Protein AF-A0AA38RK58-F1 (afdb_monomer_lite)

Foldseek 3Di:
DPPPQLQPPDDADDAFQDDQDAVVLLLVLCCVQAPVHDDDDDDDPVCVVDDQDDDPVNVDDPPDPDDPSPDDDDRVQQCDDSVVSHVVDDDPDHPSRVSSVVSNVVCVVPVPPVDDPDDDQDPVNVVVVVVVVVVVVVVVVVVVVPD

pLDDT: mean 82.07, std 12.13, range [41.31, 95.75]

Sequence (147 aa):
MSSSSAQAGRPFTVTDPNPPITYGDLYCALSVLAATGFRTVRLPPVLLLLPSLSGDIRHLKPALFSITTHLVATNEAASRPVEQGGLGYRGVLTSLQGMVQEVVDWNREHMDNTKPRKTYKTSVAFADDIQRLGSAAASVGALQLRD

Structure (mmCIF, N/CA/C/O backbone):
data_AF-A0AA38RK58-F1
#
_entry.id   AF-A0AA38RK58-F1
#
loop_
_atom_site.group_PDB
_atom_site.id
_atom_site.type_symbol
_atom_site.label_atom_id
_atom_site.label_alt_id
_atom_site.label_comp_id
_atom_site.label_asym_id
_atom_site.label_entity_id
_atom_site.label_seq_id
_atom_site.pdbx_PDB_ins_code
_atom_site.Cartn_x
_atom_site.Cartn_y
_atom_site.Cartn_z
_atom_site.occupancy
_atom_site.B_iso_or_equiv
_atom_site.auth_seq_id
_atom_site.auth_comp_id
_atom_site.auth_asym_id
_atom_site.auth_atom_id
_atom_site.pdbx_PDB_model_num
ATOM 1 N N . MET A 1 1 ? -24.280 21.712 29.926 1.00 41.31 1 MET A N 1
ATOM 2 C CA . MET A 1 1 ? -22.872 21.490 29.533 1.00 41.31 1 MET A CA 1
ATOM 3 C C . MET A 1 1 ? -22.874 20.355 28.527 1.00 41.31 1 MET A C 1
ATOM 5 O O . MET A 1 1 ? -23.348 19.284 28.875 1.00 41.31 1 MET A O 1
ATOM 9 N N . SER A 1 2 ? -22.479 20.603 27.276 1.00 50.22 2 SER A N 1
ATOM 10 C CA . SER A 1 2 ? -22.395 19.551 26.254 1.00 50.22 2 SER A CA 1
ATOM 11 C C . SER A 1 2 ? -21.360 18.526 26.714 1.00 50.22 2 SER A C 1
ATOM 13 O O . SER A 1 2 ? -20.174 18.845 26.741 1.00 50.22 2 SER A O 1
ATOM 15 N N . SER A 1 3 ? -21.792 17.341 27.145 1.00 63.41 3 SER A N 1
ATOM 16 C CA . SER A 1 3 ? -20.879 16.255 27.497 1.00 63.41 3 SER A CA 1
ATOM 17 C C . SER A 1 3 ? -20.094 15.880 26.244 1.00 63.41 3 SER A C 1
ATOM 19 O O . SER A 1 3 ? -20.677 15.373 25.284 1.00 63.41 3 SER A O 1
ATOM 21 N N . SER A 1 4 ? -18.795 16.175 26.215 1.00 75.12 4 SER A N 1
ATOM 22 C CA . SER A 1 4 ? -17.917 15.713 25.141 1.00 75.12 4 SER A CA 1
ATOM 23 C C . SER A 1 4 ? -18.037 14.194 25.027 1.00 75.12 4 SER A C 1
ATOM 25 O O . SER A 1 4 ? -17.926 13.495 26.037 1.00 75.12 4 SER A O 1
ATOM 27 N N . SER A 1 5 ? -18.286 13.681 23.822 1.00 81.00 5 SER A N 1
ATOM 28 C CA . SER A 1 5 ? -18.305 12.237 23.578 1.00 81.00 5 SER A CA 1
ATOM 29 C C . SER A 1 5 ? -16.952 11.619 23.954 1.00 81.00 5 SER A C 1
ATOM 31 O O . SER A 1 5 ? -15.917 12.281 23.875 1.00 81.00 5 SER A O 1
ATOM 33 N N . ALA A 1 6 ? -16.934 10.346 24.360 1.00 87.19 6 ALA A N 1
ATOM 34 C CA . ALA A 1 6 ? -15.722 9.653 24.824 1.00 87.19 6 ALA A CA 1
ATOM 35 C C . ALA A 1 6 ? -14.588 9.584 23.774 1.00 87.19 6 ALA A C 1
ATOM 37 O O . ALA A 1 6 ? -13.436 9.290 24.096 1.00 87.19 6 ALA A O 1
ATOM 38 N N . GLN A 1 7 ? -14.930 9.823 22.511 1.00 90.44 7 GLN A N 1
ATOM 39 C CA . GLN A 1 7 ? -14.051 9.849 21.349 1.00 90.44 7 GLN A CA 1
ATOM 40 C C . GLN A 1 7 ? -13.405 11.220 21.116 1.00 90.44 7 GLN A C 1
ATOM 42 O O . GLN A 1 7 ? -12.399 11.304 20.412 1.00 90.44 7 GLN A O 1
ATOM 47 N N . ALA A 1 8 ? -13.985 12.298 21.651 1.00 90.56 8 ALA A N 1
ATOM 48 C CA . ALA A 1 8 ? -13.558 13.658 21.352 1.00 90.56 8 ALA A CA 1
ATOM 49 C C . ALA A 1 8 ? -12.112 13.906 21.816 1.00 90.56 8 ALA A C 1
ATOM 51 O O . ALA A 1 8 ? -11.763 13.660 22.968 1.00 90.56 8 ALA A O 1
ATOM 52 N N . GLY A 1 9 ? -11.264 14.392 20.904 1.00 89.50 9 GLY A N 1
ATOM 53 C CA . GLY A 1 9 ? -9.857 14.708 21.181 1.00 89.50 9 GLY A CA 1
ATOM 54 C C . GLY A 1 9 ? -8.925 13.498 21.317 1.00 89.50 9 GLY A C 1
ATOM 55 O O . GLY A 1 9 ? -7.738 13.685 21.577 1.00 89.50 9 GLY A O 1
ATOM 56 N N . ARG A 1 10 ? -9.418 12.266 21.130 1.00 91.75 10 ARG A N 1
ATOM 57 C CA . ARG A 1 10 ? -8.601 11.054 21.254 1.00 91.75 10 ARG A CA 1
ATOM 58 C C . ARG A 1 10 ? -8.029 10.628 19.894 1.00 91.75 10 ARG A C 1
ATOM 60 O O . ARG A 1 10 ? -8.787 10.563 18.927 1.00 91.75 10 ARG A O 1
ATOM 67 N N . PRO A 1 11 ? -6.727 10.306 19.790 1.00 93.81 11 PRO A N 1
ATOM 68 C CA . PRO A 1 11 ? -6.169 9.765 18.557 1.00 93.81 11 PRO A CA 1
ATOM 69 C C . PRO A 1 11 ? -6.639 8.323 18.335 1.00 93.81 11 PRO A C 1
ATOM 71 O O . PRO A 1 11 ? -6.758 7.539 19.280 1.00 93.81 11 PRO A O 1
ATOM 74 N N . PHE A 1 12 ? -6.867 7.967 17.073 1.00 94.62 12 PHE A N 1
ATOM 75 C CA . PHE A 1 12 ? -7.195 6.610 16.649 1.00 94.62 12 PHE A CA 1
ATOM 76 C C . PHE A 1 12 ? -6.282 6.188 15.505 1.00 94.62 12 PHE A C 1
ATOM 78 O O . PHE A 1 12 ? -6.089 6.932 14.545 1.00 94.62 12 PHE A O 1
ATOM 85 N N . THR A 1 13 ? -5.757 4.972 15.598 1.00 93.81 13 THR A N 1
ATOM 86 C CA . THR A 1 13 ? -5.028 4.340 14.501 1.00 93.81 13 THR A CA 1
ATOM 87 C C . THR A 1 13 ? -6.029 3.663 13.583 1.00 93.81 13 THR A C 1
ATOM 89 O O . THR A 1 13 ? -6.748 2.765 14.014 1.00 93.81 13 THR A O 1
ATOM 92 N N . VAL A 1 14 ? -6.067 4.092 12.324 1.00 92.06 14 VAL A N 1
ATOM 93 C CA . VAL A 1 14 ? -6.874 3.464 11.279 1.00 92.06 14 VAL A CA 1
ATOM 94 C C . VAL A 1 14 ? -5.945 2.675 10.373 1.00 92.06 14 VAL A C 1
ATOM 96 O O . VAL A 1 14 ? -5.021 3.226 9.781 1.00 92.06 14 VAL A O 1
ATOM 99 N N . THR A 1 15 ? -6.191 1.376 10.276 1.00 90.50 15 THR A N 1
ATOM 100 C CA . THR A 1 15 ? -5.476 0.474 9.374 1.00 90.50 15 THR A CA 1
ATOM 101 C C . THR A 1 15 ? -6.418 -0.622 8.890 1.00 90.50 15 THR A C 1
ATOM 103 O O . THR A 1 15 ? -7.490 -0.845 9.457 1.00 90.50 15 THR A O 1
ATOM 106 N N . ASP A 1 16 ? -6.029 -1.299 7.821 1.00 88.94 16 ASP A N 1
ATOM 107 C CA . ASP A 1 16 ? -6.713 -2.494 7.345 1.00 88.94 16 ASP A CA 1
ATOM 108 C C . ASP A 1 16 ? -6.742 -3.579 8.444 1.00 88.94 16 ASP A C 1
ATOM 110 O O . ASP A 1 16 ? -5.711 -3.802 9.084 1.00 88.94 16 ASP A O 1
ATOM 114 N N . PRO A 1 17 ? -7.896 -4.226 8.709 1.00 86.44 17 PRO A N 1
ATOM 115 C CA . PRO A 1 17 ? -7.993 -5.324 9.673 1.00 86.44 17 PRO A CA 1
ATOM 116 C C . PRO A 1 17 ? -7.346 -6.637 9.202 1.00 86.44 17 PRO A C 1
ATOM 118 O O . PRO A 1 17 ? -7.237 -7.571 9.996 1.00 86.44 17 PRO A O 1
ATOM 121 N N . ASN A 1 18 ? -6.960 -6.749 7.929 1.00 89.12 18 ASN A N 1
ATOM 122 C CA . ASN A 1 18 ? -6.287 -7.940 7.417 1.00 89.12 18 ASN A CA 1
ATOM 123 C C . ASN A 1 18 ? -4.838 -8.052 7.923 1.00 89.12 18 ASN A C 1
ATOM 125 O O . ASN A 1 18 ? -4.249 -7.061 8.363 1.00 89.12 18 ASN A O 1
ATOM 129 N N . PRO A 1 19 ? -4.230 -9.251 7.840 1.00 87.56 19 PRO A N 1
ATOM 130 C CA . PRO A 1 19 ? -2.812 -9.423 8.129 1.00 87.56 19 PRO A CA 1
ATOM 131 C C . PRO A 1 19 ? -1.926 -8.451 7.329 1.00 87.56 19 PRO A C 1
ATOM 133 O O . PRO A 1 19 ? -2.289 -8.080 6.208 1.00 87.56 19 PRO A O 1
ATOM 136 N N . PRO A 1 20 ? -0.749 -8.066 7.861 1.00 87.12 20 PRO A N 1
ATOM 137 C CA . PRO A 1 20 ? 0.179 -7.191 7.157 1.00 87.12 20 PRO A CA 1
ATOM 138 C C . PRO A 1 20 ? 0.520 -7.721 5.763 1.00 87.12 20 PRO A C 1
ATOM 140 O O . PRO A 1 20 ? 0.928 -8.873 5.610 1.00 87.12 20 PRO A O 1
ATOM 143 N N . ILE A 1 21 ? 0.384 -6.860 4.755 1.00 88.12 21 ILE A N 1
ATOM 144 C CA . ILE A 1 21 ? 0.774 -7.196 3.387 1.00 88.12 21 ILE A CA 1
ATOM 145 C C . ILE A 1 21 ? 2.295 -7.314 3.292 1.00 88.12 21 ILE A C 1
ATOM 147 O O . ILE A 1 21 ? 3.046 -6.482 3.807 1.00 88.12 21 ILE A O 1
ATOM 151 N N . THR A 1 22 ? 2.763 -8.340 2.598 1.00 87.06 22 THR A N 1
ATOM 152 C CA . THR A 1 22 ? 4.184 -8.547 2.344 1.00 87.06 22 THR A CA 1
ATOM 153 C C . THR A 1 22 ? 4.582 -7.957 0.995 1.00 87.06 22 THR A C 1
ATOM 155 O O . THR A 1 22 ? 3.759 -7.715 0.111 1.00 87.06 22 THR A O 1
ATOM 158 N N . TYR A 1 23 ? 5.888 -7.794 0.773 1.00 85.44 23 TYR A N 1
ATOM 159 C CA . TYR A 1 23 ? 6.393 -7.515 -0.574 1.00 85.44 23 TYR A CA 1
ATOM 160 C C . TYR A 1 23 ? 6.024 -8.612 -1.579 1.00 85.44 23 TYR A C 1
ATOM 162 O O . TYR A 1 23 ? 5.871 -8.318 -2.759 1.00 85.44 23 TYR A O 1
ATOM 170 N N . GLY A 1 24 ? 5.874 -9.862 -1.126 1.00 86.50 24 GLY A N 1
ATOM 171 C CA . GLY A 1 24 ? 5.439 -10.963 -1.982 1.00 86.50 24 GLY A CA 1
ATOM 172 C C . GLY A 1 24 ? 4.058 -10.711 -2.581 1.00 86.50 24 GLY A C 1
ATOM 173 O O . GLY A 1 24 ? 3.882 -10.907 -3.780 1.00 86.50 24 GLY A O 1
ATOM 174 N N . ASP A 1 25 ? 3.126 -10.198 -1.777 1.00 90.00 25 ASP A N 1
ATOM 175 C CA . ASP A 1 25 ? 1.763 -9.880 -2.215 1.00 90.00 25 ASP A CA 1
ATOM 176 C C . ASP A 1 25 ? 1.762 -8.743 -3.242 1.00 90.00 25 ASP A C 1
ATOM 178 O O . ASP A 1 25 ? 1.141 -8.856 -4.298 1.00 90.00 25 ASP A O 1
ATOM 182 N N . LEU A 1 26 ? 2.533 -7.679 -2.983 1.00 88.44 26 LEU A N 1
ATOM 183 C CA . LEU A 1 26 ? 2.674 -6.550 -3.909 1.00 88.44 26 LEU A CA 1
ATOM 184 C C . LEU A 1 26 ? 3.317 -6.969 -5.235 1.00 88.44 26 LEU A C 1
ATOM 186 O O . LEU A 1 26 ? 2.846 -6.591 -6.305 1.00 88.44 26 LEU A O 1
ATOM 190 N N . TYR A 1 27 ? 4.386 -7.766 -5.183 1.00 87.75 27 TYR A N 1
ATOM 191 C CA . TYR A 1 27 ? 5.047 -8.259 -6.389 1.00 87.75 27 TYR A CA 1
ATOM 192 C C . TYR A 1 27 ? 4.169 -9.225 -7.179 1.00 87.75 27 TYR A C 1
ATOM 194 O O . TYR A 1 27 ? 4.240 -9.212 -8.404 1.00 87.75 27 TYR A O 1
ATOM 202 N N . CYS A 1 28 ? 3.334 -10.017 -6.503 1.00 89.56 28 CYS A N 1
ATOM 203 C CA . CYS A 1 28 ? 2.325 -10.853 -7.143 1.00 89.56 28 CYS A CA 1
ATOM 204 C C . CYS A 1 28 ? 1.260 -9.996 -7.844 1.00 89.56 28 CYS A C 1
ATOM 206 O O . CYS A 1 28 ? 0.976 -10.203 -9.020 1.00 89.56 28 CYS A O 1
ATOM 208 N N . ALA A 1 29 ? 0.723 -8.976 -7.168 1.00 90.56 29 ALA A N 1
ATOM 209 C CA . ALA A 1 29 ? -0.234 -8.056 -7.780 1.00 90.56 29 ALA A CA 1
ATOM 210 C C . ALA A 1 29 ? 0.361 -7.374 -9.024 1.00 90.56 29 ALA A C 1
ATOM 212 O O . ALA A 1 29 ? -0.266 -7.355 -10.080 1.00 90.56 29 ALA A O 1
ATOM 213 N N . LEU A 1 30 ? 1.601 -6.884 -8.933 1.00 90.00 30 LEU A N 1
ATOM 214 C CA . LEU A 1 30 ? 2.299 -6.272 -10.064 1.00 90.00 30 LEU A CA 1
ATOM 215 C C . LEU A 1 30 ? 2.582 -7.267 -11.193 1.00 90.00 30 LEU A C 1
ATOM 217 O O . LEU A 1 30 ? 2.401 -6.913 -12.352 1.00 90.00 30 LEU A O 1
ATOM 221 N N . SER A 1 31 ? 3.009 -8.497 -10.897 1.00 89.31 31 SER A N 1
ATOM 222 C CA . SER A 1 31 ? 3.298 -9.488 -11.943 1.00 89.31 31 SER A CA 1
ATOM 223 C C . SER A 1 31 ? 2.045 -9.929 -12.699 1.00 89.31 31 SER A C 1
ATOM 225 O O . SER A 1 31 ? 2.134 -10.237 -13.885 1.00 89.31 31 SER A O 1
ATOM 227 N N . VAL A 1 32 ? 0.887 -9.934 -12.032 1.00 91.56 32 VAL A N 1
ATOM 228 C CA . VAL A 1 32 ? -0.407 -10.272 -12.636 1.00 91.56 32 VAL A CA 1
ATOM 229 C C . VAL A 1 32 ? -0.997 -9.091 -13.407 1.00 91.56 32 VAL A C 1
ATOM 231 O O . VAL A 1 32 ? -1.573 -9.288 -14.474 1.00 91.56 32 VAL A O 1
ATOM 234 N N . LEU A 1 33 ? -0.889 -7.872 -12.871 1.00 92.75 33 LEU A N 1
ATOM 235 C CA . LEU A 1 33 ? -1.655 -6.726 -13.364 1.00 92.75 33 LEU A CA 1
ATOM 236 C C . LEU A 1 3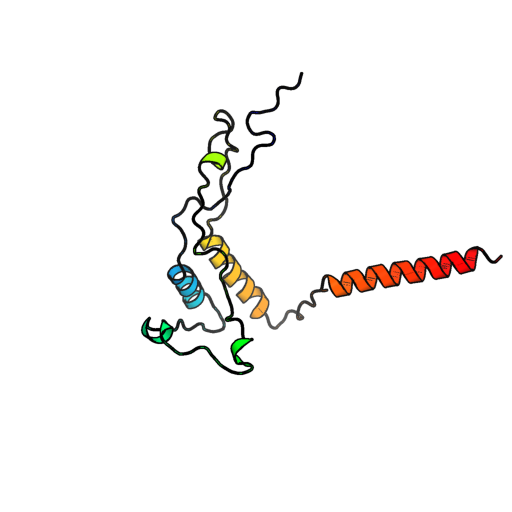3 ? -0.852 -5.773 -14.247 1.00 92.75 33 LEU A C 1
ATOM 238 O O . LEU A 1 33 ? -1.463 -5.081 -15.052 1.00 92.75 33 LEU A O 1
ATOM 242 N N . ALA A 1 34 ? 0.472 -5.669 -14.111 1.00 90.12 34 ALA A N 1
ATOM 243 C CA . ALA A 1 34 ? 1.239 -4.637 -14.811 1.00 90.12 34 ALA A CA 1
ATOM 244 C C . ALA A 1 34 ? 1.204 -4.833 -16.334 1.00 90.12 34 ALA A C 1
ATOM 246 O O . ALA A 1 34 ? 1.727 -5.814 -16.865 1.00 90.12 34 ALA A O 1
ATOM 247 N N . ALA A 1 35 ? 0.656 -3.852 -17.053 1.00 88.19 35 ALA A N 1
ATOM 248 C CA . ALA A 1 35 ? 0.484 -3.957 -18.499 1.00 88.19 35 ALA A CA 1
ATOM 249 C C . ALA A 1 35 ? 1.803 -3.815 -19.285 1.00 88.19 35 ALA A C 1
ATOM 251 O O . ALA A 1 35 ? 1.926 -4.310 -20.401 1.00 88.19 35 ALA A O 1
ATOM 252 N N . THR A 1 36 ? 2.819 -3.185 -18.690 1.00 82.44 36 THR A N 1
ATOM 253 C CA . THR A 1 36 ? 4.151 -2.998 -19.290 1.00 82.44 36 THR A CA 1
ATOM 254 C C . THR A 1 36 ? 5.081 -4.205 -19.126 1.00 82.44 36 THR A C 1
ATOM 256 O O . THR A 1 36 ? 6.229 -4.148 -19.563 1.00 82.44 36 THR A O 1
ATOM 259 N N . GLY A 1 37 ? 4.602 -5.295 -18.516 1.00 76.81 37 GLY A N 1
ATOM 260 C CA . GLY A 1 37 ? 5.407 -6.460 -18.167 1.00 76.81 37 GLY A CA 1
ATOM 261 C C . GLY A 1 37 ? 6.288 -6.195 -16.944 1.00 76.81 37 GLY A C 1
ATOM 262 O O . GLY A 1 37 ? 7.168 -5.337 -16.951 1.00 76.81 37 GLY A O 1
ATOM 263 N N . PHE A 1 38 ? 6.073 -6.960 -15.873 1.00 82.56 38 PHE A N 1
ATOM 264 C CA . PHE A 1 38 ? 6.858 -6.865 -14.644 1.00 82.56 38 PHE A CA 1
ATOM 265 C C . PHE A 1 38 ? 7.443 -8.228 -14.282 1.00 82.56 38 PHE A C 1
ATOM 267 O O . PHE A 1 38 ? 6.722 -9.219 -14.173 1.00 82.56 38 PHE A O 1
ATOM 274 N N . ARG A 1 39 ? 8.762 -8.281 -14.065 1.00 82.25 39 ARG A N 1
ATOM 275 C CA . ARG A 1 39 ? 9.454 -9.493 -13.618 1.00 82.25 39 ARG A CA 1
ATOM 276 C C . ARG A 1 39 ? 10.062 -9.270 -12.244 1.00 82.25 39 ARG A C 1
ATOM 278 O O . ARG A 1 39 ? 11.002 -8.495 -12.086 1.00 82.25 39 ARG A O 1
ATOM 285 N N . THR A 1 40 ? 9.575 -10.017 -11.262 1.00 80.12 40 THR A N 1
ATOM 286 C CA . THR A 1 40 ? 10.162 -10.034 -9.923 1.00 80.12 40 THR A CA 1
ATOM 287 C C . THR A 1 40 ? 11.486 -10.793 -9.944 1.00 80.12 40 THR A C 1
ATOM 289 O O . THR A 1 40 ? 11.534 -11.974 -10.287 1.00 80.12 40 THR A O 1
ATOM 292 N N . VAL A 1 41 ? 12.569 -10.129 -9.544 1.00 81.44 41 VAL A N 1
ATOM 293 C CA . VAL A 1 41 ? 13.866 -10.773 -9.308 1.00 81.44 41 VAL A CA 1
ATOM 294 C C . VAL A 1 41 ? 14.053 -10.904 -7.804 1.00 81.44 41 VAL A C 1
ATOM 296 O O . VAL A 1 41 ? 14.224 -9.910 -7.102 1.00 81.44 41 VAL A O 1
ATOM 299 N N . ARG A 1 42 ? 14.003 -12.137 -7.291 1.00 79.44 42 ARG A N 1
ATOM 300 C CA . ARG A 1 42 ? 14.305 -12.404 -5.883 1.00 79.44 42 ARG A CA 1
ATOM 301 C C . ARG A 1 42 ? 15.820 -12.459 -5.715 1.00 79.44 42 ARG A C 1
ATOM 303 O O . ARG A 1 42 ? 16.464 -13.400 -6.169 1.00 79.44 42 ARG A O 1
ATOM 310 N N . LEU A 1 43 ? 16.375 -11.437 -5.074 1.00 81.69 43 LEU A N 1
ATOM 311 C CA . LEU A 1 43 ? 17.798 -11.377 -4.766 1.00 81.69 43 LEU A CA 1
ATOM 312 C C . LEU A 1 43 ? 18.127 -12.369 -3.637 1.00 81.69 43 LEU A C 1
ATOM 314 O O . LEU A 1 43 ? 17.455 -12.343 -2.602 1.00 81.69 43 LEU A O 1
ATOM 318 N N . PRO A 1 44 ? 19.119 -13.262 -3.810 1.00 86.44 44 PRO A N 1
ATOM 319 C CA . PRO A 1 44 ? 19.532 -14.153 -2.736 1.00 86.44 44 PRO A CA 1
ATOM 320 C C . PRO A 1 44 ? 20.149 -13.342 -1.581 1.00 86.44 44 PRO A C 1
ATOM 322 O O . PRO A 1 44 ? 20.860 -12.368 -1.841 1.00 86.44 44 PRO A O 1
ATOM 325 N N . PRO A 1 45 ? 19.946 -13.750 -0.311 1.00 84.50 45 PRO A N 1
ATOM 326 C CA . PRO A 1 45 ? 20.437 -13.008 0.857 1.00 84.50 45 PRO A CA 1
ATOM 327 C C . PRO A 1 45 ? 21.945 -12.742 0.855 1.00 84.50 45 PRO A C 1
ATOM 329 O O . PRO A 1 45 ? 22.387 -11.751 1.422 1.00 84.50 45 PRO A O 1
ATOM 332 N N . VAL A 1 46 ? 22.733 -13.584 0.176 1.00 86.56 46 VAL A N 1
ATOM 333 C CA . VAL A 1 46 ? 24.188 -13.410 0.024 1.00 86.56 46 VAL A CA 1
ATOM 334 C C . VAL A 1 46 ? 24.567 -12.052 -0.582 1.00 86.56 46 VAL A C 1
ATOM 336 O O . VAL A 1 46 ? 25.633 -11.529 -0.279 1.00 86.56 46 VAL A O 1
ATOM 339 N N . LEU A 1 47 ? 23.686 -11.433 -1.377 1.00 81.69 47 LEU A N 1
ATOM 340 C CA . LEU A 1 47 ? 23.936 -10.109 -1.951 1.00 81.69 47 LEU A CA 1
ATOM 341 C C . LEU A 1 47 ? 23.914 -8.983 -0.906 1.00 81.69 47 LEU A C 1
ATOM 343 O O . LEU A 1 47 ? 24.449 -7.913 -1.175 1.00 81.69 47 LEU A O 1
ATOM 347 N N . LEU A 1 48 ? 23.371 -9.219 0.295 1.00 79.94 48 LEU A N 1
ATOM 348 C CA . LEU A 1 48 ? 23.481 -8.284 1.422 1.00 79.94 48 LEU A CA 1
ATOM 349 C C . LEU A 1 48 ? 24.912 -8.189 1.976 1.00 79.94 48 LEU A C 1
ATOM 351 O O . LEU A 1 48 ? 25.209 -7.255 2.710 1.00 79.94 48 LEU A O 1
ATOM 355 N N . LEU A 1 49 ? 25.790 -9.138 1.633 1.00 87.44 49 LEU A N 1
ATOM 356 C CA . LEU A 1 49 ? 27.199 -9.141 2.040 1.00 87.44 49 LEU A CA 1
ATOM 357 C C . LEU A 1 49 ? 28.101 -8.394 1.047 1.00 87.44 49 LEU A C 1
ATOM 359 O O . LEU A 1 49 ? 29.312 -8.326 1.255 1.00 87.44 49 LEU A O 1
ATOM 363 N N . LEU A 1 50 ? 27.541 -7.862 -0.045 1.00 84.00 50 LEU A N 1
ATOM 364 C CA . LEU A 1 50 ? 28.308 -7.074 -1.000 1.00 84.00 50 LEU A CA 1
ATOM 365 C C . LEU A 1 50 ? 28.820 -5.779 -0.349 1.00 84.00 50 LEU A C 1
ATOM 367 O O . LEU A 1 50 ? 28.111 -5.167 0.454 1.00 84.00 50 LEU A O 1
ATOM 371 N N . PRO A 1 51 ? 30.034 -5.329 -0.709 1.00 85.62 51 PRO A N 1
ATOM 372 C CA . PRO A 1 51 ? 30.549 -4.054 -0.239 1.00 85.62 51 PRO A CA 1
ATOM 373 C C . PRO A 1 51 ? 29.671 -2.897 -0.730 1.00 85.62 51 PRO A C 1
ATOM 375 O O . PRO A 1 51 ? 29.025 -2.978 -1.778 1.00 85.62 51 PRO A O 1
ATOM 378 N N . SER A 1 52 ? 29.678 -1.797 0.022 1.00 81.31 52 SER A N 1
ATOM 379 C CA . SER A 1 52 ? 28.925 -0.590 -0.315 1.00 81.31 52 SER A CA 1
ATOM 380 C C . SER A 1 52 ? 29.242 -0.096 -1.728 1.00 81.31 52 SER A C 1
ATOM 382 O O . SER A 1 52 ? 30.406 0.028 -2.122 1.00 81.31 52 SER A O 1
ATOM 384 N N . LEU A 1 53 ? 28.188 0.235 -2.476 1.00 81.69 53 LEU A N 1
ATOM 385 C CA . LEU A 1 53 ? 28.305 0.808 -3.814 1.00 81.69 53 LEU A CA 1
ATOM 386 C C . LEU A 1 53 ? 29.079 2.137 -3.740 1.00 81.69 53 LEU A C 1
ATOM 388 O O . LEU A 1 53 ? 28.777 2.998 -2.912 1.00 81.69 53 LEU A O 1
ATOM 392 N N . SER A 1 54 ? 30.095 2.284 -4.590 1.00 83.19 54 SER A N 1
ATOM 393 C CA . SER A 1 54 ? 31.006 3.439 -4.619 1.00 83.19 54 SER A CA 1
ATOM 394 C C . SER A 1 54 ? 30.727 4.344 -5.822 1.00 83.19 54 SER A C 1
ATOM 396 O O . SER A 1 54 ? 30.242 3.869 -6.842 1.00 83.19 54 SER A O 1
ATOM 398 N N . GLY A 1 55 ? 31.061 5.636 -5.731 1.00 85.88 55 GLY A N 1
ATOM 399 C CA . GLY A 1 55 ? 30.791 6.615 -6.796 1.00 85.88 55 GLY A CA 1
ATOM 400 C C . GLY A 1 55 ? 29.316 7.023 -6.884 1.00 85.88 55 GLY A C 1
ATOM 401 O O . GLY A 1 55 ? 28.564 6.860 -5.923 1.00 85.88 55 GLY A O 1
ATOM 402 N N . ASP A 1 56 ? 28.895 7.548 -8.035 1.00 82.62 56 ASP A N 1
ATOM 403 C CA .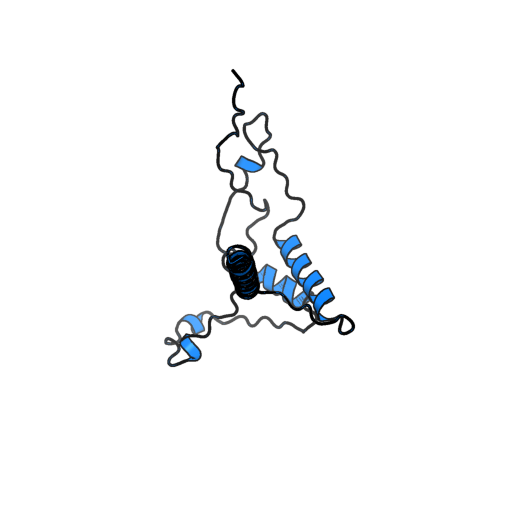 ASP A 1 56 ? 27.574 8.176 -8.210 1.00 82.62 56 ASP A CA 1
ATOM 404 C C . ASP A 1 56 ? 26.395 7.210 -8.035 1.00 82.62 56 ASP A C 1
ATOM 406 O O . ASP A 1 56 ? 25.305 7.614 -7.626 1.00 82.62 56 ASP A O 1
ATOM 410 N N . ILE A 1 57 ? 26.616 5.908 -8.245 1.00 80.62 57 ILE A N 1
ATOM 411 C CA . ILE A 1 57 ? 25.606 4.862 -8.027 1.00 80.62 57 ILE A CA 1
ATOM 412 C C . ILE A 1 57 ? 25.115 4.809 -6.573 1.00 80.62 57 ILE A C 1
ATOM 414 O O . ILE A 1 57 ? 23.990 4.387 -6.325 1.00 80.62 57 ILE A O 1
ATOM 418 N N . ARG A 1 58 ? 25.890 5.313 -5.605 1.00 76.50 58 ARG A N 1
ATOM 419 C CA . ARG A 1 58 ? 25.457 5.406 -4.201 1.00 76.50 58 ARG A CA 1
ATOM 420 C C . ARG A 1 58 ? 24.278 6.368 -3.996 1.00 76.50 58 ARG A C 1
ATOM 422 O O . ARG A 1 58 ? 23.602 6.301 -2.973 1.00 76.50 58 ARG A O 1
ATOM 429 N N . HIS A 1 59 ? 24.065 7.290 -4.937 1.00 80.25 59 HIS A N 1
ATOM 430 C CA . HIS A 1 59 ? 22.979 8.269 -4.907 1.00 80.25 59 HIS A CA 1
ATOM 431 C C . HIS A 1 59 ? 21.701 7.753 -5.573 1.00 80.25 59 HIS A C 1
ATOM 433 O O . HIS A 1 59 ? 20.643 8.368 -5.417 1.00 80.25 59 HIS A O 1
ATOM 439 N N . LEU A 1 60 ? 21.763 6.611 -6.266 1.00 68.31 60 LEU A N 1
ATOM 440 C CA . LEU A 1 60 ? 20.571 5.945 -6.766 1.00 68.31 60 LEU A CA 1
ATOM 441 C C . LEU A 1 60 ? 19.790 5.391 -5.576 1.00 68.31 60 LEU A C 1
ATOM 443 O O . LEU A 1 60 ? 20.150 4.379 -4.975 1.00 68.31 60 LEU A O 1
ATOM 447 N N . LYS A 1 61 ? 18.685 6.056 -5.231 1.00 55.41 61 LYS A N 1
ATOM 448 C CA . LYS A 1 61 ? 17.686 5.424 -4.376 1.00 55.41 61 LYS A CA 1
ATOM 449 C C . LYS A 1 61 ? 17.064 4.288 -5.189 1.00 55.41 61 LYS A C 1
ATOM 451 O O . LYS A 1 61 ? 16.639 4.538 -6.319 1.00 55.41 61 LYS A O 1
ATOM 456 N N . PRO A 1 62 ? 16.970 3.062 -4.646 1.00 59.94 62 PRO A N 1
ATOM 457 C CA . PRO A 1 62 ? 16.094 2.074 -5.251 1.00 59.94 62 PRO A CA 1
ATOM 458 C C . PRO A 1 62 ? 14.700 2.692 -5.391 1.00 59.94 62 PRO A C 1
ATOM 460 O O . PRO A 1 62 ? 14.302 3.507 -4.551 1.00 59.94 62 PRO A O 1
ATOM 463 N N . ALA A 1 63 ? 13.975 2.320 -6.447 1.00 56.16 63 ALA A N 1
ATOM 464 C CA . ALA A 1 63 ? 12.561 2.647 -6.579 1.00 56.16 63 ALA A CA 1
ATOM 465 C C . ALA A 1 63 ? 11.816 1.973 -5.414 1.00 56.16 63 ALA A C 1
ATOM 467 O O . ALA A 1 63 ? 11.40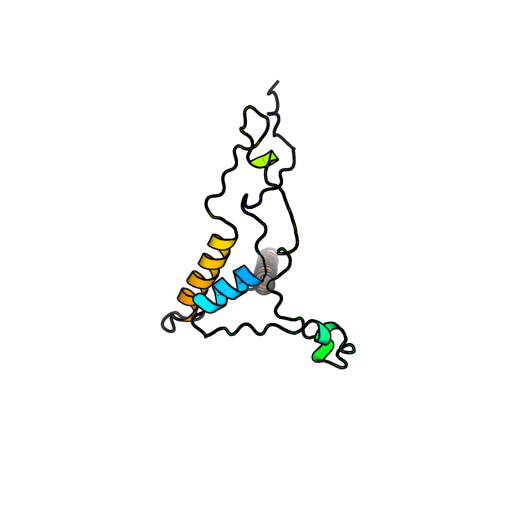3 0.816 -5.482 1.00 56.16 63 ALA A O 1
ATOM 468 N N . LEU A 1 64 ? 11.768 2.668 -4.280 1.00 56.84 64 LEU A N 1
ATOM 469 C CA . LEU A 1 64 ? 11.159 2.206 -3.050 1.00 56.84 64 LEU A CA 1
ATOM 470 C C . LEU A 1 64 ? 9.653 2.324 -3.225 1.00 56.84 64 LEU A C 1
ATOM 472 O O . LEU A 1 64 ? 9.087 3.398 -3.066 1.00 56.84 64 LEU A O 1
ATOM 476 N N . PHE A 1 65 ? 9.002 1.193 -3.466 1.00 52.59 65 PHE A N 1
ATOM 477 C CA . PHE A 1 65 ? 7.565 1.040 -3.233 1.00 52.59 65 PHE A CA 1
ATOM 478 C C . PHE A 1 65 ? 7.208 1.001 -1.737 1.00 52.59 65 PHE A C 1
ATOM 480 O O . PHE A 1 65 ? 6.099 0.624 -1.378 1.00 52.59 65 PHE A O 1
ATOM 487 N N . SER A 1 66 ? 8.134 1.328 -0.832 1.00 56.59 66 SER A N 1
ATOM 488 C CA . SER A 1 66 ? 7.955 0.995 0.573 1.00 56.59 66 SER A CA 1
ATOM 489 C C . SER A 1 66 ? 8.435 2.054 1.534 1.00 56.59 66 SER A C 1
ATOM 491 O O . SER A 1 66 ? 9.626 2.348 1.636 1.00 56.59 66 SER A O 1
ATOM 493 N N . ILE A 1 67 ? 7.466 2.524 2.313 1.00 60.06 67 ILE A N 1
ATOM 494 C CA . ILE A 1 67 ? 7.701 3.070 3.645 1.00 60.06 67 ILE A CA 1
ATOM 495 C C . ILE A 1 67 ? 6.810 2.370 4.696 1.00 60.06 67 ILE A C 1
ATOM 497 O O . ILE A 1 67 ? 6.908 2.685 5.873 1.00 60.06 67 ILE A O 1
ATOM 501 N N . THR A 1 68 ? 5.946 1.412 4.320 1.00 59.06 68 THR A N 1
ATOM 502 C CA . THR A 1 68 ? 4.881 0.935 5.230 1.00 59.06 68 THR A CA 1
ATOM 503 C C . THR A 1 68 ? 4.656 -0.578 5.294 1.00 59.06 68 THR A C 1
ATOM 505 O O . THR A 1 68 ? 3.958 -1.014 6.202 1.00 59.06 68 THR A O 1
ATOM 508 N N . THR A 1 69 ? 5.275 -1.421 4.452 1.00 64.25 69 THR A N 1
ATOM 509 C CA . THR A 1 69 ? 5.064 -2.895 4.520 1.00 64.25 69 THR A CA 1
ATOM 510 C C . THR A 1 69 ? 5.620 -3.562 5.784 1.00 64.25 69 THR A C 1
ATOM 512 O O . THR A 1 69 ? 5.372 -4.735 6.034 1.00 64.25 69 THR A O 1
ATOM 515 N N . HIS A 1 70 ? 6.392 -2.829 6.581 1.00 70.06 70 HIS A N 1
ATOM 516 C CA . HIS A 1 70 ? 7.015 -3.287 7.825 1.00 70.06 70 HIS A CA 1
ATOM 517 C C . HIS A 1 70 ? 6.418 -2.607 9.066 1.00 70.06 70 HIS A C 1
ATOM 519 O O . HIS A 1 70 ? 6.872 -2.860 10.180 1.00 70.06 70 HIS A O 1
ATOM 525 N N . LEU A 1 71 ? 5.415 -1.741 8.889 1.00 76.12 71 LEU A N 1
ATOM 526 C CA . LEU A 1 71 ? 4.708 -1.118 9.998 1.00 76.12 71 LEU A CA 1
ATOM 527 C C . LEU A 1 71 ? 3.494 -1.972 10.346 1.00 76.12 71 LEU A C 1
ATOM 529 O O . LEU A 1 71 ? 2.564 -2.110 9.555 1.00 76.12 71 LEU A O 1
ATOM 533 N N . VAL A 1 72 ? 3.510 -2.543 11.546 1.00 80.19 72 VAL A N 1
ATOM 534 C CA . VAL A 1 72 ? 2.365 -3.268 12.093 1.00 80.19 72 VAL A CA 1
ATOM 535 C C . VAL A 1 72 ? 1.571 -2.301 12.960 1.00 80.19 72 VAL A C 1
ATOM 537 O O . VAL A 1 72 ? 2.089 -1.743 13.925 1.00 80.19 72 VAL A O 1
ATOM 540 N N . ALA A 1 73 ? 0.310 -2.101 12.600 1.00 87.56 73 ALA A N 1
ATOM 541 C CA . ALA A 1 73 ? -0.630 -1.254 13.315 1.00 87.56 73 ALA A CA 1
ATOM 542 C C . ALA A 1 73 ? -1.899 -2.048 13.637 1.00 87.56 73 ALA A C 1
ATOM 544 O O . ALA A 1 73 ? -2.207 -3.037 12.977 1.00 87.56 73 ALA A O 1
ATOM 545 N N . THR A 1 74 ? -2.652 -1.599 14.640 1.00 89.94 74 THR A N 1
ATOM 546 C CA . THR A 1 74 ? -3.963 -2.166 14.975 1.00 89.94 74 THR A CA 1
ATOM 547 C C . THR A 1 74 ? -5.053 -1.112 14.830 1.00 89.94 74 THR A C 1
ATOM 549 O O . THR A 1 74 ? -4.879 0.034 15.244 1.00 89.94 74 THR A O 1
ATOM 552 N N . ASN A 1 75 ? -6.180 -1.516 14.244 1.00 93.25 75 ASN A N 1
ATOM 553 C CA . ASN A 1 75 ? -7.383 -0.699 14.073 1.00 93.25 75 ASN A CA 1
ATOM 554 C C . ASN A 1 75 ? -8.455 -1.014 15.134 1.00 93.25 75 ASN A C 1
ATOM 556 O O . ASN A 1 75 ? -9.612 -0.614 15.011 1.00 93.25 75 ASN A O 1
ATOM 560 N N . GLU A 1 76 ? -8.110 -1.772 16.177 1.00 93.38 76 GLU A N 1
ATOM 561 C CA . GLU A 1 76 ? -9.095 -2.270 17.140 1.00 93.38 76 GLU A CA 1
ATOM 562 C C . GLU A 1 76 ? -9.865 -1.127 17.820 1.00 93.38 76 GLU A C 1
ATOM 564 O O . GLU A 1 76 ? -11.093 -1.140 17.865 1.00 93.38 76 GLU A O 1
ATOM 569 N N . ALA A 1 77 ? -9.164 -0.085 18.280 1.00 94.00 77 ALA A N 1
ATOM 570 C CA . ALA A 1 77 ? -9.790 1.051 18.955 1.00 94.00 77 ALA A CA 1
ATOM 571 C C . ALA A 1 77 ? -10.726 1.855 18.038 1.00 94.00 77 ALA A C 1
ATOM 573 O O . ALA A 1 77 ? -11.777 2.308 18.491 1.00 94.00 77 ALA A O 1
ATOM 574 N N . ALA A 1 78 ? -10.365 2.039 16.764 1.00 95.25 78 ALA A N 1
ATOM 575 C CA . ALA A 1 78 ? -11.200 2.773 15.812 1.00 95.25 78 ALA A CA 1
ATOM 576 C C . ALA A 1 78 ? -12.414 1.942 15.368 1.00 95.25 78 ALA A C 1
ATOM 578 O O . ALA A 1 78 ? -13.497 2.495 15.184 1.00 95.25 78 ALA A O 1
ATOM 579 N N . SER A 1 79 ? -12.258 0.619 15.267 1.00 95.25 79 SER A N 1
ATOM 580 C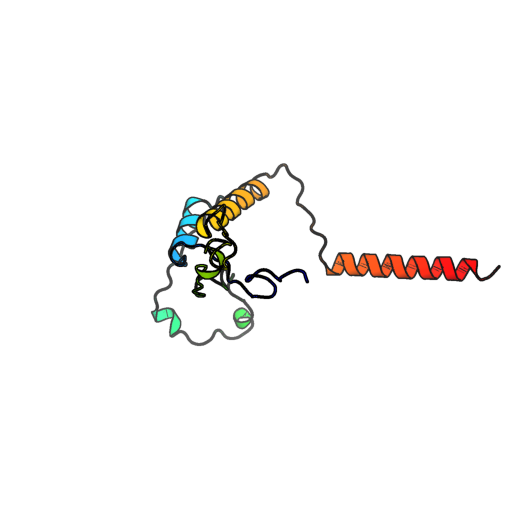 CA . SER A 1 79 ? -13.318 -0.302 14.832 1.00 95.25 79 SER A CA 1
ATOM 581 C C . SER A 1 79 ? -14.394 -0.550 15.894 1.00 95.25 79 SER A C 1
ATOM 583 O O . SER A 1 79 ? -15.506 -0.948 15.551 1.00 95.25 79 SER A O 1
ATOM 585 N N . ARG A 1 80 ? -14.096 -0.331 17.184 1.00 95.06 80 ARG A N 1
ATOM 586 C CA . ARG A 1 80 ? -15.082 -0.494 18.268 1.00 95.06 80 ARG A CA 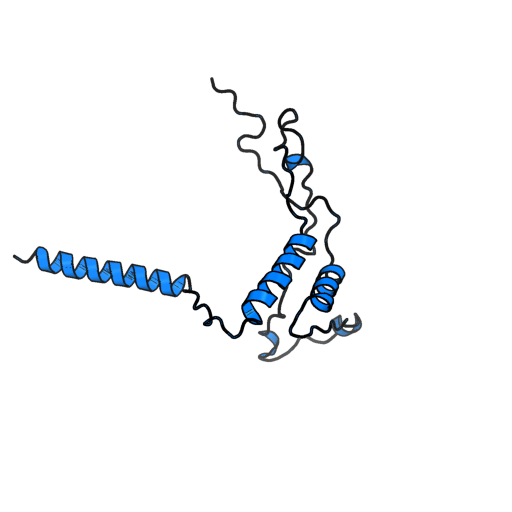1
ATOM 587 C C . ARG A 1 80 ? -16.318 0.398 18.044 1.00 95.06 80 ARG A C 1
ATOM 589 O O . ARG A 1 80 ? -16.157 1.520 17.560 1.00 95.06 80 ARG A O 1
ATOM 596 N N . PRO A 1 81 ? -17.528 -0.047 18.433 1.00 95.75 81 PRO A N 1
ATOM 597 C CA . PRO A 1 81 ? -18.738 0.773 18.362 1.00 95.75 81 PRO A CA 1
ATOM 598 C C . PRO A 1 81 ? -18.616 2.098 19.127 1.00 95.75 81 PRO A C 1
ATOM 600 O O . PRO A 1 81 ? -17.838 2.213 20.082 1.00 95.75 81 PRO A O 1
ATOM 603 N N . VAL A 1 82 ? -19.418 3.093 18.739 1.00 94.56 82 VAL A N 1
ATOM 604 C CA . VAL A 1 82 ? -19.420 4.429 19.362 1.00 94.56 82 VAL A CA 1
ATOM 605 C C . VAL A 1 82 ? -19.852 4.354 20.828 1.00 94.56 82 VAL A C 1
ATOM 607 O O . VAL A 1 82 ? -19.289 5.035 21.684 1.00 94.56 82 VAL A O 1
ATOM 610 N N . GLU A 1 83 ? -20.769 3.451 21.156 1.00 93.50 83 GLU A N 1
ATOM 611 C CA . GLU A 1 83 ? -21.246 3.195 22.518 1.00 93.50 83 GLU A CA 1
ATOM 612 C C . GLU A 1 83 ? -20.124 2.658 23.422 1.00 93.50 83 GLU A C 1
ATOM 614 O O . GLU A 1 83 ? -20.148 2.850 24.634 1.00 93.50 83 GLU A O 1
ATOM 619 N N . GLN A 1 84 ? -19.106 2.024 22.829 1.00 93.50 84 GLN A N 1
ATOM 620 C CA . GLN A 1 84 ? -17.925 1.488 23.515 1.00 93.50 84 GLN A CA 1
ATOM 621 C C . GLN A 1 84 ? -16.714 2.430 23.428 1.00 93.50 84 GLN A C 1
ATOM 623 O O . GLN A 1 84 ? -15.581 2.041 23.723 1.00 93.50 84 GLN A O 1
ATOM 628 N N . GLY A 1 85 ? -16.927 3.675 22.995 1.00 91.25 85 GLY A N 1
ATOM 629 C CA . GLY A 1 85 ? -15.872 4.674 22.891 1.00 91.25 85 GLY A CA 1
ATOM 630 C C . GLY A 1 85 ? -14.995 4.546 21.644 1.00 91.25 85 GLY A C 1
ATOM 631 O O . GLY A 1 85 ? -13.951 5.193 21.609 1.00 91.25 85 GLY A O 1
ATOM 632 N N . GLY A 1 86 ? -15.348 3.726 20.650 1.00 94.50 86 GLY A N 1
ATOM 633 C CA . GLY A 1 86 ? -14.664 3.677 19.350 1.00 94.50 86 GLY A CA 1
ATOM 634 C C . GLY A 1 86 ? -15.315 4.586 18.305 1.00 94.50 86 GLY A C 1
ATOM 635 O O . GLY A 1 86 ? -16.202 5.371 18.637 1.00 94.50 86 GLY A O 1
ATOM 636 N N . LEU A 1 87 ? -14.872 4.510 17.047 1.00 94.75 87 LEU A N 1
ATOM 637 C CA . LEU A 1 87 ? -15.446 5.298 15.943 1.00 94.75 87 LEU A CA 1
ATOM 638 C C . LEU A 1 87 ? -16.518 4.529 15.156 1.00 94.75 87 LEU A C 1
ATOM 640 O O . LEU A 1 87 ? -17.178 5.115 14.305 1.00 94.75 87 LEU A O 1
ATOM 644 N N . GLY A 1 88 ? -16.660 3.221 15.387 1.00 94.31 88 GLY A N 1
ATOM 645 C CA . GLY A 1 88 ? -17.421 2.328 14.512 1.00 94.31 88 GLY A CA 1
ATOM 646 C C . GLY A 1 88 ? -16.835 2.256 13.099 1.00 94.31 88 GLY A C 1
ATOM 647 O O . GLY A 1 88 ? -17.564 1.994 12.143 1.00 94.31 88 GLY A O 1
ATOM 648 N N . TYR A 1 89 ? -15.539 2.548 12.942 1.00 94.44 89 TYR A N 1
ATOM 649 C CA . TYR A 1 89 ? -14.916 2.662 11.630 1.00 94.44 89 TYR A CA 1
ATOM 650 C C . TYR A 1 89 ? -14.908 1.313 10.905 1.00 94.44 89 TYR A C 1
ATOM 652 O O . TYR A 1 89 ? -14.438 0.305 11.436 1.00 94.44 89 TYR A O 1
ATOM 660 N N . ARG A 1 90 ? -15.363 1.319 9.649 1.00 93.06 90 ARG A N 1
ATOM 661 C CA . ARG A 1 90 ? -15.299 0.174 8.741 1.00 93.06 90 ARG A CA 1
ATOM 662 C C . ARG A 1 90 ? -14.731 0.624 7.401 1.00 93.06 90 ARG A C 1
ATOM 664 O O . ARG A 1 90 ? -15.341 1.433 6.707 1.00 93.06 90 ARG A O 1
ATOM 671 N N . GLY A 1 91 ? -13.564 0.089 7.048 1.00 90.69 91 GLY A N 1
ATOM 672 C CA . GLY A 1 91 ? -12.944 0.346 5.750 1.00 90.69 91 GLY A CA 1
ATOM 673 C C . GLY A 1 91 ? -13.801 -0.192 4.601 1.00 90.69 91 GLY A C 1
ATOM 674 O O . GLY A 1 91 ? -14.420 -1.249 4.727 1.00 90.69 91 GLY A O 1
ATOM 675 N N . VAL A 1 92 ? -13.829 0.543 3.487 1.00 92.25 92 VAL A N 1
ATOM 676 C CA . VAL A 1 92 ? -14.537 0.142 2.255 1.00 92.25 92 VAL A CA 1
ATOM 677 C C . VAL A 1 92 ? -13.698 -0.833 1.426 1.00 92.25 92 VAL A C 1
ATOM 679 O O . VAL A 1 92 ? -14.238 -1.750 0.816 1.00 92.25 92 VAL A O 1
ATOM 682 N N . LEU A 1 93 ? -12.378 -0.641 1.430 1.00 91.75 93 LEU A N 1
ATOM 683 C CA . LEU A 1 93 ? -11.402 -1.458 0.718 1.00 91.75 93 LEU A CA 1
ATOM 684 C C . LEU A 1 93 ? -10.286 -1.873 1.674 1.00 91.75 93 LEU A C 1
ATOM 686 O O . LEU A 1 93 ? -9.950 -1.147 2.614 1.00 91.75 93 LEU A O 1
ATOM 690 N N . THR A 1 94 ? -9.707 -3.037 1.410 1.00 92.19 94 THR A N 1
ATOM 691 C CA . THR A 1 94 ? -8.486 -3.497 2.074 1.00 92.19 94 THR A CA 1
ATOM 692 C C . THR A 1 94 ? -7.260 -2.821 1.458 1.00 92.19 94 THR A C 1
ATOM 694 O O . THR A 1 94 ? -7.310 -2.310 0.336 1.00 92.19 94 THR A O 1
ATOM 697 N N . SER A 1 95 ? -6.130 -2.844 2.162 1.00 90.38 95 SER A N 1
ATOM 698 C CA . SER A 1 95 ? -4.858 -2.303 1.672 1.00 90.38 95 SER A CA 1
ATOM 699 C C . SER A 1 95 ? -4.455 -2.969 0.362 1.00 90.38 95 SER A C 1
ATOM 701 O O . SER A 1 95 ? -4.082 -2.287 -0.587 1.00 90.38 95 SER A O 1
ATOM 703 N N . LEU A 1 96 ? -4.575 -4.299 0.278 1.00 91.19 96 LEU A N 1
ATOM 704 C CA . LEU A 1 96 ? -4.231 -5.030 -0.941 1.00 91.19 96 LEU A CA 1
ATOM 705 C C . LEU A 1 96 ? -5.186 -4.700 -2.095 1.00 91.19 96 LEU A C 1
ATOM 707 O O . LEU A 1 96 ? -4.733 -4.538 -3.224 1.00 91.19 96 LEU A O 1
ATOM 711 N N . GLN A 1 97 ? -6.487 -4.558 -1.825 1.00 93.06 97 GLN A N 1
ATOM 712 C CA . GLN A 1 97 ? -7.456 -4.139 -2.842 1.00 93.06 97 GLN A CA 1
ATOM 713 C C . GLN A 1 97 ? -7.155 -2.733 -3.366 1.00 93.06 97 GLN A C 1
ATOM 715 O O . GLN A 1 97 ? -7.177 -2.533 -4.576 1.00 93.06 97 GLN A O 1
ATOM 720 N N . GLY A 1 98 ? -6.824 -1.789 -2.481 1.00 91.44 98 GLY A N 1
ATOM 721 C CA . GLY A 1 98 ? -6.406 -0.443 -2.875 1.00 91.44 98 GLY A CA 1
ATOM 722 C C . GLY A 1 98 ? -5.148 -0.464 -3.744 1.00 91.44 98 GLY A C 1
ATOM 723 O O . GLY A 1 98 ? -5.120 0.161 -4.796 1.00 91.44 98 GLY A O 1
ATOM 724 N N . MET A 1 99 ? -4.141 -1.261 -3.371 1.00 90.69 99 MET A N 1
ATOM 725 C CA . MET A 1 99 ? -2.921 -1.423 -4.175 1.00 90.69 99 MET A CA 1
ATOM 726 C C . MET A 1 99 ? -3.209 -2.012 -5.562 1.00 90.69 99 MET A C 1
ATOM 728 O O . MET A 1 99 ? -2.673 -1.538 -6.559 1.00 90.69 99 MET A O 1
ATOM 732 N N . VAL A 1 100 ? -4.071 -3.029 -5.640 1.00 93.50 100 VAL A N 1
ATOM 733 C CA . VAL A 1 100 ? -4.531 -3.611 -6.911 1.00 93.50 100 VAL A CA 1
ATOM 734 C C . VAL A 1 100 ? -5.249 -2.568 -7.764 1.00 93.50 100 VAL A C 1
ATOM 736 O O . VAL A 1 100 ? -4.961 -2.459 -8.956 1.00 93.50 100 VAL A O 1
ATOM 739 N N . GLN A 1 101 ? -6.157 -1.798 -7.162 1.00 94.00 101 GLN A N 1
ATOM 740 C CA . GLN A 1 101 ? -6.892 -0.746 -7.854 1.00 94.00 101 GLN A CA 1
ATOM 741 C C . GLN A 1 101 ? -5.938 0.295 -8.442 1.00 94.00 101 GLN A C 1
ATOM 743 O O . GLN A 1 101 ? -6.074 0.639 -9.613 1.00 94.00 101 GLN A O 1
ATOM 748 N N . GLU A 1 102 ? -4.917 0.695 -7.690 1.00 91.12 102 GLU A N 1
ATOM 749 C CA . GLU A 1 102 ? -3.954 1.691 -8.149 1.00 91.12 102 GLU A CA 1
ATOM 750 C C . GLU A 1 102 ? -3.139 1.227 -9.355 1.00 91.12 102 GLU A C 1
ATOM 752 O O . GLU A 1 102 ? -2.909 1.997 -10.287 1.00 91.12 102 GLU A O 1
ATOM 757 N N . VAL A 1 103 ? -2.774 -0.057 -9.412 1.00 90.81 103 VAL A N 1
ATOM 758 C CA . VAL A 1 103 ? -2.122 -0.630 -10.599 1.00 90.81 103 VAL A CA 1
ATOM 759 C C . VAL A 1 103 ? -3.079 -0.661 -11.795 1.00 90.81 103 VAL A C 1
ATOM 761 O O . VAL A 1 103 ? -2.682 -0.344 -12.917 1.00 90.81 103 VAL A O 1
ATOM 764 N N . VAL A 1 104 ? -4.346 -1.021 -11.576 1.00 92.94 104 VAL A N 1
ATOM 765 C CA . VAL A 1 104 ? -5.366 -1.054 -12.636 1.00 92.94 104 VAL A CA 1
ATOM 766 C C . VAL A 1 104 ? -5.623 0.342 -13.200 1.00 92.94 104 VAL A C 1
ATOM 768 O O . VAL A 1 104 ? -5.656 0.511 -14.421 1.00 92.94 104 VAL A O 1
ATOM 771 N N . ASP A 1 105 ? -5.787 1.339 -12.338 1.00 91.12 105 ASP A N 1
ATOM 772 C CA . ASP A 1 105 ? -6.046 2.714 -12.752 1.00 91.12 105 ASP A CA 1
ATOM 773 C C . ASP A 1 105 ? -4.818 3.326 -13.434 1.00 91.12 105 ASP A C 1
ATOM 775 O O . ASP A 1 105 ? -4.957 3.970 -14.479 1.00 91.12 105 ASP A O 1
ATOM 779 N N . TRP A 1 106 ? -3.610 3.010 -12.955 1.00 88.12 106 TRP A N 1
ATOM 780 C CA . TRP A 1 106 ? -2.367 3.375 -13.630 1.00 88.12 106 TRP A CA 1
ATOM 781 C C . TRP A 1 106 ? -2.287 2.821 -15.055 1.00 88.12 106 TRP A C 1
ATOM 783 O O . TRP A 1 106 ? -2.016 3.567 -16.000 1.00 88.12 106 TRP A O 1
ATOM 793 N N . ASN A 1 107 ? -2.574 1.527 -15.229 1.00 90.81 107 ASN A N 1
ATOM 794 C CA . ASN A 1 107 ? -2.597 0.896 -16.547 1.00 90.81 107 ASN A CA 1
ATOM 795 C C . ASN A 1 107 ? -3.603 1.582 -17.477 1.00 90.81 107 ASN A C 1
ATOM 797 O O . ASN A 1 107 ? -3.278 1.856 -18.628 1.00 90.81 107 ASN A O 1
ATOM 801 N N . ARG A 1 108 ? -4.816 1.883 -16.994 1.00 89.12 108 ARG A N 1
ATOM 802 C CA . ARG A 1 108 ? -5.847 2.575 -17.788 1.00 89.12 108 ARG A CA 1
ATOM 803 C C . ARG A 1 108 ? -5.401 3.963 -18.224 1.00 89.12 108 ARG A C 1
ATOM 805 O O . ARG A 1 108 ? -5.703 4.375 -19.339 1.00 89.12 108 ARG A O 1
ATOM 812 N N . GLU A 1 109 ? -4.717 4.690 -17.348 1.00 84.00 109 GLU A N 1
ATOM 813 C CA . GLU A 1 109 ? -4.228 6.029 -17.654 1.00 84.00 109 GLU A CA 1
ATOM 814 C C . GLU A 1 109 ? -3.076 6.010 -18.666 1.00 84.00 109 GLU A C 1
ATOM 816 O O . GLU A 1 109 ? -3.028 6.874 -19.537 1.00 84.00 109 GLU A O 1
ATOM 821 N N . HIS A 1 110 ? -2.175 5.029 -18.576 1.00 82.00 110 HIS A N 1
ATOM 822 C CA . HIS A 1 110 ? -0.907 5.036 -19.318 1.00 82.00 110 HIS A CA 1
ATOM 823 C C . HIS A 1 110 ? -0.873 4.130 -20.547 1.00 82.00 110 HIS A C 1
ATOM 825 O O . HIS A 1 110 ? 0.032 4.260 -21.367 1.00 82.00 110 HIS A O 1
ATOM 831 N N . MET A 1 111 ? -1.842 3.229 -20.700 1.00 80.25 111 MET A N 1
ATOM 832 C CA . MET A 1 111 ? -2.019 2.451 -21.931 1.00 80.25 111 MET A CA 1
ATOM 833 C C . MET A 1 111 ? -2.896 3.177 -22.952 1.00 80.25 111 MET A C 1
ATOM 835 O O . MET A 1 111 ? -2.867 2.849 -24.139 1.00 80.25 111 MET A O 1
ATOM 839 N N . ASP A 1 112 ? -3.672 4.169 -22.512 1.00 77.50 112 ASP A N 1
ATOM 840 C CA . ASP A 1 112 ? -4.506 4.973 -23.393 1.00 77.50 112 ASP A CA 1
ATOM 841 C C . ASP A 1 112 ? -3.681 6.077 -24.072 1.00 77.50 112 ASP A C 1
ATOM 843 O O . ASP A 1 112 ? -3.692 7.242 -23.674 1.00 77.50 112 ASP A O 1
ATOM 847 N N . ASN A 1 113 ? -2.975 5.698 -25.140 1.00 70.00 113 ASN A N 1
ATOM 848 C CA . ASN A 1 113 ? -2.166 6.607 -25.959 1.00 70.00 113 ASN A CA 1
ATOM 849 C C . ASN A 1 113 ? -2.992 7.686 -26.688 1.00 70.00 113 ASN A C 1
ATOM 851 O O . ASN A 1 113 ? -2.414 8.545 -27.353 1.00 70.00 113 ASN A O 1
ATOM 855 N N . THR A 1 114 ? -4.328 7.642 -26.608 1.00 73.69 114 THR A N 1
ATOM 856 C CA . THR A 1 114 ? -5.202 8.649 -27.228 1.00 73.69 114 THR A CA 1
ATOM 857 C C . THR A 1 114 ? -5.383 9.884 -26.350 1.00 73.69 114 THR A C 1
ATOM 859 O O . THR A 1 114 ? -5.725 10.956 -26.855 1.00 73.69 114 THR A O 1
ATOM 862 N N . LYS A 1 115 ? -5.119 9.773 -25.042 1.00 69.94 115 LYS A N 1
ATOM 863 C CA . LYS A 1 115 ? -5.232 10.897 -24.112 1.00 69.94 115 LYS A CA 1
ATOM 864 C C . LYS A 1 115 ? -3.967 11.761 -24.146 1.00 69.94 115 LYS A C 1
ATOM 866 O O . LYS A 1 115 ? -2.856 11.230 -24.101 1.00 69.94 115 LYS A O 1
ATOM 871 N N . PRO A 1 116 ? -4.096 13.102 -24.173 1.00 73.00 116 PRO A N 1
ATOM 872 C CA . PRO A 1 116 ? -2.938 13.972 -24.027 1.00 73.00 116 PRO A CA 1
ATOM 873 C C . PRO A 1 116 ? -2.287 13.727 -22.660 1.00 73.00 116 PRO A C 1
ATOM 875 O O . PRO A 1 116 ? -2.985 13.604 -21.650 1.00 73.00 116 PRO A O 1
ATOM 878 N N . ARG A 1 117 ? -0.947 13.670 -22.618 1.00 69.06 117 ARG A N 1
ATOM 879 C CA . ARG A 1 117 ? -0.197 13.552 -21.356 1.00 69.06 117 ARG A CA 1
ATOM 880 C C . ARG A 1 117 ? -0.663 14.640 -20.394 1.00 69.06 117 ARG A C 1
ATOM 882 O O . ARG A 1 117 ? -0.582 15.826 -20.713 1.00 69.06 117 ARG A O 1
ATOM 889 N N . LYS A 1 118 ? -1.127 14.238 -19.209 1.00 70.06 118 LYS A N 1
ATOM 890 C CA . LYS A 1 118 ? -1.514 15.186 -18.165 1.00 70.06 118 LYS A CA 1
ATOM 891 C C . LYS A 1 118 ? -0.276 15.945 -17.694 1.00 70.06 118 LYS A C 1
ATOM 893 O O . LYS A 1 118 ? 0.662 15.358 -17.155 1.00 70.06 118 LYS A O 1
ATOM 898 N N . THR A 1 119 ? -0.279 17.257 -17.892 1.00 74.81 119 THR A N 1
ATOM 899 C CA . THR A 1 119 ? 0.732 18.148 -17.321 1.00 74.81 119 THR A CA 1
ATOM 900 C C . THR A 1 119 ? 0.316 18.488 -15.898 1.00 74.81 119 THR A C 1
ATOM 902 O O . THR A 1 119 ? -0.596 19.284 -15.682 1.00 74.81 119 THR A O 1
ATOM 905 N N . TYR A 1 120 ? 0.974 17.882 -14.915 1.00 71.69 120 TYR A N 1
ATOM 906 C CA . TYR A 1 120 ? 0.786 18.250 -13.515 1.00 71.69 120 TYR A CA 1
ATOM 907 C C . TYR A 1 120 ? 1.545 19.547 -13.229 1.00 71.69 120 TYR A C 1
ATOM 909 O O . TYR A 1 120 ? 2.757 19.620 -13.440 1.00 71.69 120 TYR A O 1
ATOM 917 N N . LYS A 1 121 ? 0.847 20.573 -12.727 1.00 77.00 121 LYS A N 1
ATOM 918 C CA . LYS A 1 121 ? 1.523 21.722 -12.117 1.00 77.00 121 LYS A CA 1
ATOM 919 C C . LYS A 1 121 ? 2.143 21.268 -10.804 1.00 77.00 121 LYS A C 1
ATOM 921 O O . LYS A 1 121 ? 1.455 20.740 -9.935 1.00 77.00 121 LYS A O 1
ATOM 926 N N . THR A 1 122 ? 3.445 21.476 -10.667 1.00 83.69 122 THR A N 1
ATOM 927 C CA . THR A 1 122 ? 4.129 21.255 -9.396 1.00 83.69 122 THR A CA 1
ATOM 928 C C . THR A 1 122 ? 3.692 22.320 -8.391 1.00 83.69 122 THR A C 1
ATOM 930 O O . THR A 1 122 ? 3.292 23.424 -8.769 1.00 83.69 122 THR A O 1
ATOM 933 N N . SER A 1 123 ? 3.796 22.011 -7.099 1.00 80.50 123 SER A N 1
ATOM 934 C CA . SER A 1 123 ? 3.557 22.986 -6.027 1.00 80.50 123 SER A CA 1
ATOM 935 C C . SER A 1 123 ? 4.447 24.225 -6.168 1.00 80.50 123 SER A C 1
ATOM 937 O O . SER A 1 123 ? 3.995 25.332 -5.900 1.00 80.50 123 SER A O 1
ATOM 939 N N . VAL A 1 124 ? 5.678 24.044 -6.659 1.00 82.62 124 VAL A N 1
ATOM 940 C CA . VAL A 1 124 ? 6.623 25.132 -6.949 1.00 82.62 124 VAL A CA 1
ATOM 941 C C . VAL A 1 124 ? 6.114 26.021 -8.084 1.00 82.62 124 VAL A C 1
ATOM 943 O O . VAL A 1 124 ? 6.038 27.228 -7.911 1.00 82.62 124 VAL A O 1
ATOM 946 N N . ALA A 1 125 ? 5.671 25.439 -9.205 1.00 82.81 125 ALA A N 1
ATOM 947 C CA . ALA A 1 125 ? 5.133 26.216 -10.325 1.00 82.81 125 ALA A CA 1
ATOM 948 C C . ALA A 1 125 ? 3.863 26.995 -9.938 1.00 82.81 125 ALA A C 1
ATOM 950 O O . ALA A 1 125 ? 3.654 28.117 -10.387 1.00 82.81 125 ALA A O 1
ATOM 951 N N . PHE A 1 126 ? 3.020 26.420 -9.078 1.00 84.81 126 PHE A N 1
ATOM 952 C CA . PHE A 1 126 ? 1.858 27.120 -8.537 1.00 84.81 126 PHE A CA 1
ATOM 953 C C . PHE A 1 126 ? 2.247 28.260 -7.582 1.00 84.81 126 PHE A C 1
ATOM 955 O O . PHE A 1 126 ? 1.654 29.336 -7.643 1.00 84.81 126 PHE A O 1
ATOM 962 N N . ALA A 1 127 ? 3.255 28.054 -6.727 1.00 87.62 127 ALA A N 1
ATOM 963 C CA . ALA A 1 127 ? 3.775 29.101 -5.850 1.00 87.62 127 ALA A CA 1
ATOM 964 C C . ALA A 1 127 ? 4.383 30.268 -6.650 1.00 87.62 127 ALA A C 1
ATOM 966 O O . ALA A 1 127 ? 4.102 31.426 -6.338 1.00 87.62 127 ALA A O 1
ATOM 967 N N . ASP A 1 128 ? 5.125 29.973 -7.721 1.00 90.50 128 ASP A N 1
ATOM 968 C CA . ASP A 1 128 ? 5.666 30.981 -8.639 1.00 90.50 128 ASP A CA 1
ATOM 969 C C . ASP A 1 128 ? 4.547 31.799 -9.302 1.00 90.50 128 ASP A C 1
ATOM 971 O O . ASP A 1 128 ? 4.653 33.022 -9.421 1.00 90.50 128 ASP A O 1
ATOM 975 N N . ASP A 1 129 ? 3.448 31.151 -9.700 1.00 89.56 129 ASP A N 1
ATOM 976 C CA . ASP A 1 129 ? 2.283 31.838 -10.265 1.00 89.56 129 ASP A CA 1
ATOM 977 C C . ASP A 1 129 ? 1.618 32.771 -9.244 1.00 89.56 129 ASP A C 1
ATOM 979 O O . ASP A 1 129 ? 1.296 33.913 -9.579 1.00 89.56 129 ASP A O 1
ATOM 983 N N . ILE A 1 130 ? 1.457 32.328 -7.990 1.00 90.75 130 ILE A N 1
ATOM 984 C CA . ILE A 1 130 ? 0.946 33.178 -6.901 1.00 90.75 130 ILE A CA 1
ATOM 985 C C . ILE A 1 130 ? 1.860 34.390 -6.705 1.00 90.75 130 ILE A C 1
ATOM 987 O O . ILE A 1 130 ? 1.376 35.518 -6.593 1.00 90.75 130 ILE A O 1
ATOM 991 N N . GLN A 1 131 ? 3.177 34.183 -6.693 1.00 89.94 131 GLN A N 1
ATOM 992 C CA . GLN A 1 131 ? 4.140 35.261 -6.494 1.00 89.94 131 GLN A CA 1
ATOM 993 C C . GLN A 1 131 ? 4.113 36.273 -7.649 1.00 89.94 131 GLN A C 1
ATOM 995 O O . GLN A 1 131 ? 4.179 37.480 -7.409 1.00 89.94 131 GLN A O 1
ATOM 1000 N N . ARG A 1 132 ? 3.962 35.804 -8.894 1.00 89.62 132 ARG A N 1
ATOM 1001 C CA . ARG A 1 132 ? 3.800 36.656 -10.086 1.00 89.62 132 ARG A CA 1
ATOM 1002 C C . ARG A 1 132 ? 2.496 37.448 -10.068 1.00 89.62 132 ARG A C 1
ATOM 1004 O O . ARG A 1 132 ? 2.494 38.625 -10.415 1.00 89.62 132 ARG A O 1
ATOM 1011 N N . LEU A 1 133 ? 1.395 36.828 -9.649 1.00 87.69 133 LEU A N 1
ATOM 1012 C CA . LEU A 1 133 ? 0.113 37.519 -9.490 1.00 87.69 133 LEU A CA 1
ATOM 1013 C C . LEU A 1 133 ? 0.196 38.594 -8.399 1.00 87.69 133 LEU A C 1
ATOM 1015 O O . LEU A 1 133 ? -0.286 39.707 -8.598 1.00 87.69 133 LEU A O 1
ATOM 1019 N N . GLY A 1 134 ? 0.862 38.293 -7.281 1.00 85.81 134 GLY A N 1
ATOM 1020 C CA . GLY A 1 134 ? 1.086 39.248 -6.196 1.00 85.81 134 GLY A CA 1
ATOM 1021 C C . GLY A 1 134 ? 1.939 40.449 -6.615 1.00 85.81 134 GLY A C 1
ATOM 1022 O O . GLY A 1 134 ? 1.601 41.587 -6.292 1.00 85.81 134 GLY A O 1
ATOM 1023 N N . SER A 1 135 ? 3.014 40.228 -7.376 1.00 85.06 135 SER A N 1
ATOM 1024 C CA . SER A 1 135 ? 3.874 41.315 -7.861 1.00 85.06 135 SER A CA 1
ATOM 1025 C C . SER A 1 135 ? 3.202 42.173 -8.938 1.00 85.06 135 SER A C 1
ATOM 1027 O O . SER A 1 135 ? 3.366 43.393 -8.926 1.00 85.06 135 SER A O 1
ATOM 1029 N N . ALA A 1 136 ? 2.389 41.571 -9.812 1.00 78.12 136 ALA A N 1
ATOM 1030 C CA . ALA A 1 136 ? 1.575 42.298 -10.786 1.00 78.12 136 ALA A CA 1
ATOM 1031 C C . ALA A 1 136 ? 0.464 43.135 -10.121 1.00 78.12 136 ALA A C 1
ATOM 1033 O O . ALA A 1 136 ? 0.206 44.263 -10.530 1.00 78.12 136 ALA A O 1
ATOM 1034 N N . ALA A 1 137 ? -0.174 42.626 -9.064 1.00 74.94 137 ALA A N 1
ATOM 1035 C CA . ALA A 1 137 ? -1.165 43.392 -8.309 1.00 74.94 137 ALA A CA 1
ATOM 1036 C C . ALA A 1 137 ? -0.533 44.596 -7.583 1.00 74.94 137 ALA A C 1
ATOM 1038 O O . ALA A 1 137 ? -1.107 45.687 -7.567 1.00 74.94 137 ALA A O 1
ATOM 1039 N N . ALA A 1 138 ? 0.673 44.425 -7.032 1.00 74.88 138 ALA A N 1
ATOM 1040 C CA . ALA A 1 138 ? 1.412 45.501 -6.377 1.00 74.88 138 ALA A CA 1
ATOM 1041 C C . ALA A 1 138 ? 1.845 46.609 -7.356 1.00 74.88 138 ALA A C 1
ATOM 1043 O O . ALA A 1 138 ? 1.785 47.788 -7.006 1.00 74.88 138 ALA A O 1
ATOM 1044 N N . SER A 1 139 ? 2.248 46.261 -8.583 1.00 71.19 139 SER A N 1
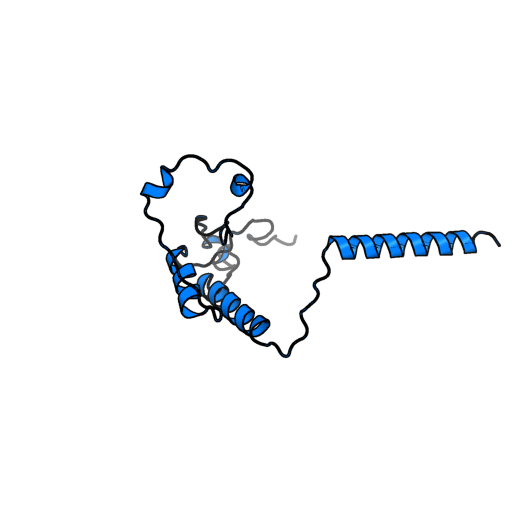ATOM 1045 C CA . SER A 1 139 ? 2.645 47.252 -9.592 1.00 71.19 139 SER A CA 1
ATOM 1046 C C . SER A 1 139 ? 1.461 48.071 -10.115 1.00 71.19 139 SER A C 1
ATOM 1048 O O . SER A 1 139 ? 1.599 49.280 -10.285 1.00 71.19 139 SER A O 1
ATOM 1050 N N . VAL A 1 140 ? 0.287 47.455 -10.290 1.00 68.50 140 VAL A N 1
ATOM 1051 C CA . VAL A 1 140 ? -0.954 48.158 -10.668 1.00 68.50 140 VAL A CA 1
ATOM 1052 C C . VAL A 1 140 ? -1.433 49.084 -9.544 1.00 68.50 140 VAL A C 1
ATOM 1054 O O . VAL A 1 140 ? -1.746 50.245 -9.796 1.00 68.50 140 VAL A O 1
ATOM 1057 N N . GLY A 1 141 ? -1.406 48.627 -8.287 1.00 67.38 141 GLY A N 1
ATOM 1058 C CA . GLY A 1 141 ? -1.750 49.469 -7.133 1.00 67.38 141 GLY A CA 1
ATOM 1059 C C . GLY A 1 141 ? -0.805 50.664 -6.942 1.00 67.38 141 GLY A C 1
ATOM 1060 O O . GLY A 1 141 ? -1.249 51.750 -6.579 1.00 67.38 141 GLY A O 1
ATOM 1061 N N . ALA A 1 142 ? 0.487 50.498 -7.242 1.00 58.91 142 ALA A N 1
ATOM 1062 C CA . ALA A 1 142 ? 1.469 51.583 -7.194 1.00 58.91 142 ALA A CA 1
ATOM 1063 C C . ALA A 1 142 ? 1.300 52.619 -8.324 1.00 58.91 142 ALA A C 1
ATOM 1065 O O . ALA A 1 142 ? 1.701 53.771 -8.156 1.00 58.91 142 ALA A O 1
ATOM 1066 N N . LEU A 1 143 ? 0.715 52.225 -9.461 1.00 57.31 143 LEU A N 1
ATOM 1067 C CA . LEU A 1 143 ? 0.363 53.123 -10.566 1.00 57.31 143 LEU A CA 1
ATOM 1068 C C . LEU A 1 143 ? -0.876 53.972 -10.244 1.00 57.31 143 LEU A C 1
ATOM 1070 O O . LEU A 1 143 ? -0.908 55.138 -10.610 1.00 57.31 143 LEU A O 1
ATOM 1074 N N . GLN A 1 144 ? -1.842 53.429 -9.499 1.00 54.62 144 GLN A N 1
ATOM 1075 C CA . GLN A 1 144 ? -3.096 54.116 -9.157 1.00 54.62 144 GLN A CA 1
ATOM 1076 C C . GLN A 1 144 ? -3.004 55.100 -7.976 1.00 54.62 144 GLN A C 1
ATOM 1078 O O . GLN A 1 144 ? -3.946 55.841 -7.727 1.00 54.62 144 GLN A O 1
ATOM 1083 N N . LEU A 1 145 ? -1.885 55.116 -7.242 1.00 55.38 145 LEU A N 1
ATOM 1084 C CA . LEU A 1 145 ? -1.604 56.066 -6.152 1.00 55.38 145 LEU A CA 1
ATOM 1085 C C . LEU A 1 145 ? -0.736 57.260 -6.599 1.00 55.38 145 LEU A C 1
ATOM 1087 O O . LEU A 1 145 ? -0.241 58.007 -5.756 1.00 55.38 145 LEU A O 1
ATOM 1091 N N . ARG A 1 146 ? -0.485 57.403 -7.907 1.00 52.62 146 ARG A N 1
ATOM 1092 C CA . ARG A 1 146 ? 0.352 58.462 -8.499 1.00 52.62 146 ARG A CA 1
ATOM 1093 C C . ARG A 1 146 ? -0.431 59.527 -9.281 1.00 52.62 146 ARG A C 1
ATOM 1095 O O . ARG A 1 146 ? 0.218 60.379 -9.884 1.00 52.62 146 ARG A O 1
ATOM 1102 N N . ASP A 1 147 ? -1.761 59.500 -9.207 1.00 46.97 147 ASP A N 1
ATOM 1103 C CA . ASP A 1 147 ? -2.666 60.515 -9.767 1.00 46.97 147 ASP A CA 1
ATOM 1104 C C . ASP A 1 147 ? -3.286 61.386 -8.662 1.00 46.97 147 ASP A C 1
ATOM 1106 O O . ASP A 1 147 ? -3.668 60.823 -7.606 1.00 46.97 147 ASP A O 1
#

Secondary structure (DSSP, 8-state):
-----TTTT-------SSPPPPHHHHHHHHHHH-TT--------GGGGGSPPP-SGGGG-------SSTT-----HHHHS-GGGTS-----SS-HHHHHHHHHHHHHHHHH-TTSPPP-PPPHHHHHHHHHHHHHHHHHHHHHHT--

Organism: NCBI:txid91930

Radius of gyration: 25.02 Å; chains: 1; bounding box: 54×75×57 Å